Protein AF-A0A8T0GFR7-F1 (afdb_monomer)

Structure (mmCIF, N/CA/C/O backbone):
data_AF-A0A8T0GFR7-F1
#
_entry.id   AF-A0A8T0GFR7-F1
#
loop_
_atom_site.group_PDB
_atom_site.id
_atom_site.type_symbol
_atom_site.label_atom_id
_atom_site.label_alt_id
_atom_site.label_comp_id
_atom_site.label_asym_id
_atom_site.label_entity_id
_atom_site.label_seq_id
_atom_site.pdbx_PDB_ins_code
_atom_site.Cartn_x
_atom_site.Cartn_y
_atom_site.Cartn_z
_atom_site.occupancy
_atom_site.B_iso_or_equiv
_atom_site.auth_seq_id
_atom_site.auth_comp_id
_atom_site.auth_asym_id
_atom_site.auth_atom_id
_atom_site.pdbx_PDB_model_num
ATOM 1 N N . MET A 1 1 ? 18.505 -4.176 -51.324 1.00 64.38 1 MET A N 1
ATOM 2 C CA . MET A 1 1 ? 19.297 -3.739 -50.149 1.00 64.38 1 MET A CA 1
ATOM 3 C C . MET A 1 1 ? 18.501 -2.858 -49.176 1.00 64.38 1 MET A C 1
ATOM 5 O O . MET A 1 1 ? 18.567 -3.112 -47.984 1.00 64.38 1 MET A O 1
ATOM 9 N N . LEU A 1 2 ? 17.696 -1.894 -49.648 1.00 65.38 2 LEU A N 1
ATOM 10 C CA . LEU A 1 2 ? 16.926 -0.958 -48.801 1.00 65.38 2 LEU A CA 1
ATOM 11 C C . LEU A 1 2 ? 15.896 -1.620 -47.851 1.00 65.38 2 LEU A C 1
ATOM 13 O O . LEU A 1 2 ? 15.760 -1.210 -46.705 1.00 65.38 2 LEU A O 1
ATOM 17 N N . ILE A 1 3 ? 15.214 -2.683 -48.297 1.00 70.69 3 ILE A N 1
ATOM 18 C CA . ILE A 1 3 ? 14.191 -3.398 -47.502 1.00 70.69 3 ILE A CA 1
ATOM 19 C C . ILE A 1 3 ? 14.799 -4.066 -46.254 1.00 70.69 3 ILE A C 1
ATOM 21 O O . ILE A 1 3 ? 14.207 -4.027 -45.180 1.00 70.69 3 ILE A O 1
ATOM 25 N N . LEU A 1 4 ? 16.016 -4.613 -46.370 1.00 73.12 4 LEU A N 1
ATOM 26 C CA . LEU A 1 4 ? 16.718 -5.256 -45.251 1.00 73.12 4 LEU A CA 1
ATOM 27 C C . LEU A 1 4 ? 17.098 -4.251 -44.152 1.00 73.12 4 LEU A C 1
ATOM 29 O O . LEU A 1 4 ? 17.027 -4.584 -42.973 1.00 73.12 4 LEU A O 1
ATOM 33 N N . LEU A 1 5 ? 17.444 -3.016 -44.531 1.00 70.12 5 LEU A N 1
ATOM 34 C CA . LEU A 1 5 ? 17.751 -1.926 -43.599 1.00 70.12 5 LEU A CA 1
ATOM 35 C C . LEU A 1 5 ? 16.515 -1.481 -42.805 1.00 70.12 5 LEU A C 1
ATOM 37 O O . LEU A 1 5 ? 16.608 -1.301 -41.594 1.00 70.12 5 LEU A O 1
ATOM 41 N N . ILE A 1 6 ? 15.351 -1.377 -43.455 1.00 72.44 6 ILE A N 1
ATOM 42 C CA . ILE A 1 6 ? 14.085 -1.018 -42.793 1.00 72.44 6 ILE A CA 1
ATOM 43 C C . ILE A 1 6 ? 13.667 -2.110 -41.797 1.00 72.44 6 ILE A C 1
ATOM 45 O O . ILE A 1 6 ? 13.303 -1.809 -40.661 1.00 72.44 6 ILE A O 1
ATOM 49 N N . SER A 1 7 ? 13.777 -3.388 -42.181 1.00 72.56 7 SER A N 1
ATOM 50 C CA . SER A 1 7 ? 13.493 -4.505 -41.269 1.00 72.56 7 SER A CA 1
ATOM 51 C C . SER A 1 7 ? 14.455 -4.563 -40.077 1.00 72.56 7 SER A C 1
ATOM 53 O O . SER A 1 7 ? 14.038 -4.928 -38.979 1.00 72.56 7 SER A O 1
ATOM 55 N N . LEU A 1 8 ? 15.729 -4.204 -40.266 1.00 76.25 8 LEU A N 1
ATOM 56 C CA . LEU A 1 8 ? 16.723 -4.172 -39.191 1.00 76.25 8 LEU A CA 1
ATOM 57 C C . LEU A 1 8 ? 16.457 -3.028 -38.199 1.00 76.25 8 LEU A C 1
ATOM 59 O O . LEU A 1 8 ? 16.477 -3.256 -36.991 1.00 76.25 8 LEU A O 1
ATOM 63 N N . LEU A 1 9 ? 16.131 -1.832 -38.701 1.00 75.12 9 LEU A N 1
ATOM 64 C CA . LEU A 1 9 ? 15.744 -0.675 -37.885 1.00 75.12 9 LEU A CA 1
ATOM 65 C C . LEU A 1 9 ? 14.496 -0.958 -37.041 1.00 75.12 9 LEU A C 1
ATOM 67 O O . LEU A 1 9 ? 14.508 -0.700 -35.839 1.00 75.12 9 LEU A O 1
ATOM 71 N N . GLY A 1 10 ? 13.464 -1.569 -37.632 1.00 76.19 10 GLY A N 1
ATOM 72 C CA . GLY A 1 10 ? 12.257 -1.958 -36.896 1.00 76.19 10 GLY A CA 1
ATOM 73 C C . GLY A 1 10 ? 12.534 -2.972 -35.778 1.00 76.19 10 GLY A C 1
ATOM 74 O O . GLY A 1 10 ? 11.994 -2.844 -34.680 1.00 76.19 10 GLY A O 1
ATOM 75 N N . ARG A 1 11 ? 13.431 -3.946 -36.007 1.00 80.94 11 ARG A N 1
ATOM 76 C CA . ARG A 1 11 ? 13.854 -4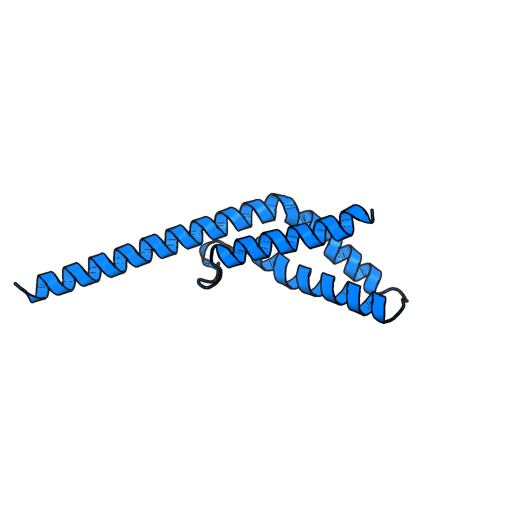.904 -34.966 1.00 80.94 11 ARG A CA 1
ATOM 77 C C . ARG A 1 11 ? 14.630 -4.230 -33.835 1.00 80.94 11 ARG A C 1
ATOM 79 O O . ARG A 1 11 ? 14.395 -4.555 -32.677 1.00 80.94 11 ARG A O 1
ATOM 86 N N . MET A 1 12 ? 15.524 -3.294 -34.155 1.00 72.88 12 MET A N 1
ATOM 87 C CA . MET A 1 12 ? 16.291 -2.553 -33.149 1.00 72.88 12 MET A CA 1
ATOM 88 C C . MET A 1 12 ? 15.402 -1.652 -32.285 1.00 72.88 12 MET A C 1
ATOM 90 O O . MET A 1 12 ? 15.586 -1.602 -31.072 1.00 72.88 12 MET A O 1
ATOM 94 N N . GLN A 1 13 ? 14.425 -0.965 -32.886 1.00 70.38 13 GLN A N 1
ATOM 95 C CA . GLN A 1 13 ? 13.479 -0.125 -32.146 1.00 70.38 13 GLN A CA 1
ATOM 96 C C . GLN A 1 13 ? 12.597 -0.958 -31.210 1.00 70.38 13 GLN A C 1
ATOM 98 O O . GLN A 1 13 ? 12.563 -0.678 -30.014 1.00 70.38 13 GLN A O 1
ATOM 103 N N . GLY A 1 14 ? 11.981 -2.035 -31.713 1.00 74.62 14 GLY A N 1
ATOM 104 C CA . GLY A 1 14 ? 11.157 -2.918 -30.881 1.00 74.62 14 GLY A CA 1
ATOM 105 C C . GLY A 1 14 ? 11.949 -3.599 -29.758 1.00 74.62 14 GLY A C 1
ATOM 106 O O . GLY A 1 14 ? 11.437 -3.775 -28.655 1.00 74.62 14 GLY A O 1
ATOM 107 N N . GLN A 1 15 ? 13.221 -3.934 -30.001 1.00 74.88 15 GLN A N 1
ATOM 108 C CA . GLN A 1 15 ? 14.099 -4.459 -28.958 1.00 74.88 15 GLN A CA 1
ATOM 109 C C . GLN A 1 15 ? 14.380 -3.397 -27.885 1.00 74.88 15 GLN A C 1
ATOM 111 O O . GLN A 1 15 ? 14.196 -3.680 -26.705 1.00 74.88 15 GLN A O 1
ATOM 116 N N . ASN A 1 16 ? 14.753 -2.171 -28.266 1.00 72.88 16 ASN A N 1
ATOM 117 C CA . ASN A 1 16 ? 15.017 -1.086 -27.314 1.00 72.88 16 ASN A CA 1
ATOM 118 C C . ASN A 1 16 ? 13.800 -0.762 -26.431 1.00 72.88 16 ASN A C 1
ATOM 120 O O . ASN A 1 16 ? 13.959 -0.582 -25.227 1.00 72.88 16 ASN A O 1
ATOM 124 N N . GLU A 1 17 ? 12.593 -0.731 -26.998 1.00 76.88 17 GLU A N 1
ATOM 125 C CA . GLU A 1 17 ? 11.351 -0.501 -26.244 1.00 76.88 17 GLU A CA 1
ATOM 126 C C . GLU A 1 17 ? 11.027 -1.644 -25.268 1.00 76.88 17 GLU A C 1
ATOM 128 O O . GLU A 1 17 ? 10.560 -1.407 -24.153 1.00 76.88 17 GLU A O 1
ATOM 133 N N . ALA A 1 18 ? 11.317 -2.892 -25.644 1.00 78.31 18 ALA A N 1
ATOM 134 C CA . ALA A 1 18 ? 11.132 -4.035 -24.755 1.00 78.31 18 ALA A CA 1
ATOM 135 C C . ALA A 1 18 ? 12.077 -3.976 -23.541 1.00 78.31 18 ALA A C 1
ATOM 137 O O . ALA A 1 18 ? 11.635 -4.182 -22.408 1.00 78.31 18 ALA A O 1
ATOM 138 N N . TRP A 1 19 ? 13.354 -3.635 -23.760 1.00 77.38 19 TRP A N 1
ATOM 139 C CA . TRP A 1 19 ? 14.339 -3.481 -22.682 1.00 77.38 19 TRP A CA 1
ATOM 140 C C . TRP A 1 19 ? 13.967 -2.351 -21.714 1.00 77.38 19 TRP A C 1
ATOM 142 O O . TRP A 1 19 ? 14.128 -2.511 -20.503 1.00 77.38 19 TRP A O 1
ATOM 152 N N . THR A 1 20 ? 13.443 -1.223 -22.209 1.00 84.19 20 THR A N 1
ATOM 153 C CA . THR A 1 20 ? 13.022 -0.111 -21.339 1.00 84.19 20 THR A CA 1
ATOM 154 C C . THR A 1 20 ? 11.778 -0.463 -20.528 1.00 84.19 20 THR A C 1
ATOM 156 O O . THR A 1 20 ? 11.748 -0.195 -19.327 1.00 84.19 20 THR A O 1
ATOM 159 N N . ALA A 1 21 ? 10.787 -1.126 -21.131 1.00 85.50 21 ALA A N 1
ATOM 160 C CA . ALA A 1 21 ? 9.590 -1.584 -20.426 1.00 85.50 21 ALA A CA 1
ATOM 161 C C . ALA A 1 21 ? 9.909 -2.640 -19.352 1.00 85.50 21 ALA A C 1
ATOM 163 O O . ALA A 1 21 ? 9.333 -2.626 -18.262 1.00 85.50 21 ALA A O 1
ATOM 164 N N . GLU A 1 22 ? 10.846 -3.548 -19.631 1.00 87.81 22 GLU A N 1
ATOM 165 C CA . GLU A 1 22 ? 11.330 -4.519 -18.652 1.00 87.81 22 GLU A CA 1
ATOM 166 C C . GLU A 1 22 ? 12.097 -3.853 -17.508 1.00 87.81 22 GLU A C 1
ATOM 168 O O . GLU A 1 22 ? 11.802 -4.123 -16.343 1.00 87.81 22 GLU A O 1
ATOM 173 N N . ALA A 1 23 ? 13.023 -2.940 -17.809 1.00 89.75 23 ALA A N 1
ATOM 174 C CA . ALA A 1 23 ? 13.748 -2.191 -16.786 1.00 89.75 23 ALA A CA 1
ATOM 175 C C . ALA A 1 23 ? 12.793 -1.401 -15.874 1.00 89.75 23 ALA A C 1
ATOM 177 O O . ALA A 1 23 ? 12.972 -1.375 -14.653 1.00 89.75 23 ALA A O 1
ATOM 178 N N . GLU A 1 24 ? 11.750 -0.805 -16.452 1.00 89.94 24 GLU A N 1
ATOM 179 C CA . GLU A 1 24 ? 10.736 -0.061 -15.710 1.00 89.94 24 GLU A CA 1
ATOM 180 C C . GLU A 1 24 ? 9.904 -0.968 -14.801 1.00 89.94 24 GLU A C 1
ATOM 182 O O . GLU A 1 24 ? 9.755 -0.694 -13.606 1.00 89.94 24 GLU A O 1
ATOM 187 N N . ARG A 1 25 ? 9.436 -2.105 -15.325 1.00 91.94 25 ARG A N 1
ATOM 188 C CA . ARG A 1 25 ? 8.720 -3.117 -14.539 1.00 91.94 25 ARG A CA 1
ATOM 189 C C . ARG A 1 25 ? 9.577 -3.639 -13.385 1.00 91.94 25 ARG A C 1
ATOM 191 O O . ARG A 1 25 ? 9.074 -3.792 -12.273 1.00 91.94 25 ARG A O 1
ATOM 198 N N . ASN A 1 26 ? 10.868 -3.866 -13.623 1.00 93.69 26 ASN A N 1
ATOM 199 C CA . ASN A 1 26 ? 11.809 -4.341 -12.607 1.00 93.69 26 ASN A CA 1
ATOM 200 C C . ASN A 1 26 ? 11.992 -3.308 -11.493 1.00 93.69 26 ASN A C 1
ATOM 202 O O . ASN A 1 26 ? 11.964 -3.663 -10.315 1.00 93.69 26 ASN A O 1
ATOM 206 N N . PHE A 1 27 ? 12.128 -2.027 -11.846 1.00 94.50 27 PHE A N 1
ATOM 207 C CA . PHE A 1 27 ? 12.212 -0.942 -10.871 1.00 94.50 27 PHE A CA 1
ATOM 208 C C . PHE A 1 27 ? 10.968 -0.893 -9.974 1.00 94.50 27 PHE A C 1
ATOM 210 O O . PHE A 1 27 ? 11.078 -0.921 -8.744 1.00 94.50 27 PHE A O 1
ATOM 217 N N . VAL A 1 28 ? 9.784 -0.864 -10.589 1.00 96.06 28 VAL A N 1
ATOM 218 C CA . VAL A 1 28 ? 8.499 -0.823 -9.883 1.00 96.06 28 VAL A CA 1
ATOM 219 C C . VAL A 1 28 ? 8.339 -2.038 -8.973 1.00 96.06 28 VAL A C 1
ATOM 221 O O . VAL A 1 28 ? 7.992 -1.895 -7.799 1.00 96.06 28 VAL A O 1
ATOM 224 N N . TRP A 1 29 ? 8.615 -3.236 -9.491 1.00 96.56 29 TRP A N 1
ATOM 225 C CA . TRP A 1 29 ? 8.476 -4.470 -8.730 1.00 96.56 29 TRP A CA 1
ATOM 226 C C . TRP A 1 29 ? 9.423 -4.516 -7.529 1.00 96.56 29 TRP A C 1
ATOM 228 O O . TRP A 1 29 ? 8.978 -4.829 -6.425 1.00 96.56 29 TRP A O 1
ATOM 238 N N . ASN A 1 30 ? 10.692 -4.136 -7.707 1.00 96.62 30 ASN A N 1
ATOM 239 C CA . ASN A 1 30 ? 11.659 -4.060 -6.609 1.00 96.62 30 ASN A CA 1
ATOM 240 C C . ASN A 1 30 ? 11.170 -3.118 -5.506 1.00 96.62 30 ASN A C 1
ATOM 242 O O . ASN A 1 30 ? 11.202 -3.467 -4.325 1.00 96.62 30 ASN A O 1
ATOM 246 N N . LYS A 1 31 ? 10.632 -1.955 -5.886 1.00 96.81 31 LYS A N 1
ATOM 247 C CA . LYS A 1 31 ? 10.059 -1.006 -4.931 1.00 96.81 31 LYS A CA 1
ATOM 248 C C . LYS A 1 31 ? 8.838 -1.581 -4.203 1.00 96.81 31 LYS A C 1
ATOM 250 O O . LYS A 1 31 ? 8.733 -1.441 -2.984 1.00 96.81 31 LYS A O 1
ATOM 255 N N . LEU A 1 32 ? 7.956 -2.296 -4.906 1.00 96.81 32 LEU A N 1
ATOM 256 C CA . LEU A 1 32 ? 6.849 -3.032 -4.284 1.00 96.81 32 LEU A CA 1
ATOM 257 C C . LEU A 1 32 ? 7.345 -4.096 -3.292 1.00 96.81 32 LEU A C 1
ATOM 259 O O . LEU A 1 32 ? 6.742 -4.238 -2.229 1.00 96.81 32 LEU A O 1
ATOM 263 N N . GLN A 1 33 ? 8.449 -4.799 -3.575 1.00 97.31 33 GLN A N 1
ATOM 264 C CA . GLN A 1 33 ? 9.032 -5.767 -2.635 1.00 97.31 33 GLN A CA 1
ATOM 265 C C . GLN A 1 33 ? 9.599 -5.097 -1.378 1.00 97.31 33 GLN A C 1
ATOM 267 O O . GLN A 1 33 ? 9.407 -5.612 -0.274 1.00 97.31 33 GLN A O 1
ATOM 272 N N . THR A 1 34 ? 10.227 -3.924 -1.508 1.00 97.50 34 THR A N 1
ATOM 273 C CA . THR A 1 34 ? 10.641 -3.122 -0.346 1.00 97.50 34 THR A CA 1
ATOM 274 C C . THR A 1 34 ? 9.432 -2.753 0.513 1.00 97.50 34 THR A C 1
ATOM 276 O O . THR A 1 34 ? 9.414 -3.044 1.707 1.00 97.50 34 THR A O 1
ATOM 279 N N . LEU A 1 35 ? 8.376 -2.199 -0.095 1.00 97.62 35 LEU A N 1
ATOM 280 C CA . LEU A 1 35 ? 7.148 -1.833 0.619 1.00 97.62 35 LEU A CA 1
ATOM 281 C C . LEU A 1 35 ? 6.469 -3.046 1.260 1.00 97.62 35 LEU A C 1
ATOM 283 O O . LEU A 1 35 ? 5.974 -2.956 2.384 1.00 97.62 35 LEU A O 1
ATOM 287 N N . ARG A 1 36 ? 6.472 -4.191 0.572 1.00 96.88 36 ARG A N 1
ATOM 288 C CA . ARG A 1 36 ? 5.959 -5.459 1.091 1.00 96.88 36 ARG A CA 1
ATOM 289 C C . ARG A 1 36 ? 6.692 -5.841 2.373 1.00 96.88 36 ARG A C 1
ATOM 291 O O . ARG A 1 36 ? 6.035 -6.096 3.377 1.00 96.88 36 ARG A O 1
ATOM 298 N N . SER A 1 37 ? 8.023 -5.869 2.340 1.00 97.44 37 SER A N 1
ATOM 299 C CA . SER A 1 37 ? 8.850 -6.242 3.492 1.00 97.44 37 SER A CA 1
ATOM 300 C C . SER A 1 37 ? 8.611 -5.317 4.690 1.00 97.44 37 SER A C 1
ATOM 302 O O . SER A 1 37 ? 8.464 -5.780 5.818 1.00 97.44 37 SER A O 1
ATOM 304 N N . THR A 1 38 ? 8.488 -4.010 4.443 1.00 96.38 38 THR A N 1
ATOM 305 C CA . THR A 1 38 ? 8.326 -3.010 5.507 1.00 96.38 38 THR A CA 1
ATOM 306 C C . THR A 1 38 ? 6.909 -2.943 6.083 1.00 96.38 38 THR A C 1
ATOM 308 O O . THR A 1 38 ? 6.750 -2.762 7.290 1.00 96.38 38 THR A O 1
ATOM 311 N N . TYR A 1 39 ? 5.867 -3.054 5.251 1.00 96.56 39 TYR A N 1
ATOM 312 C CA . TYR A 1 39 ? 4.506 -2.672 5.650 1.00 96.56 39 TYR A CA 1
ATOM 313 C C . TYR A 1 39 ? 3.470 -3.794 5.598 1.00 96.56 39 TYR A C 1
ATOM 315 O O . TYR A 1 39 ? 2.444 -3.669 6.266 1.00 96.56 39 TYR A O 1
ATOM 323 N N . LEU A 1 40 ? 3.690 -4.884 4.850 1.00 96.19 40 LEU A N 1
ATOM 324 C CA . LEU A 1 40 ? 2.621 -5.852 4.562 1.00 96.19 40 LEU A CA 1
ATOM 325 C C . LEU A 1 40 ? 2.001 -6.446 5.835 1.00 96.19 40 LEU A C 1
ATOM 327 O O . LEU A 1 40 ? 0.778 -6.502 5.942 1.00 96.19 40 LEU A O 1
ATOM 331 N N . ASN A 1 41 ? 2.822 -6.858 6.803 1.00 96.12 41 ASN A N 1
ATOM 332 C CA . ASN A 1 41 ? 2.322 -7.457 8.044 1.00 96.12 41 ASN A CA 1
ATOM 333 C C . ASN A 1 41 ? 1.474 -6.461 8.848 1.00 96.12 41 ASN A C 1
ATOM 335 O O . ASN A 1 41 ? 0.348 -6.782 9.220 1.00 96.12 41 ASN A O 1
ATOM 339 N N . ASN A 1 42 ? 1.961 -5.229 9.014 1.00 95.12 42 ASN A N 1
ATOM 340 C CA . ASN A 1 42 ? 1.235 -4.165 9.715 1.00 95.12 42 ASN A CA 1
ATOM 341 C C . ASN A 1 42 ? -0.077 -3.804 9.002 1.00 95.12 42 ASN A C 1
ATOM 343 O O . ASN A 1 42 ? -1.097 -3.576 9.646 1.00 95.12 42 ASN A O 1
ATOM 347 N N . MET A 1 43 ? -0.080 -3.787 7.666 1.00 96.56 43 MET A N 1
ATOM 348 C CA . MET A 1 43 ? -1.289 -3.558 6.871 1.00 96.56 43 MET A CA 1
ATOM 349 C C . MET A 1 43 ? -2.320 -4.678 7.049 1.00 96.56 43 MET A C 1
ATOM 351 O O . MET A 1 43 ? -3.513 -4.387 7.130 1.00 96.56 43 MET A O 1
ATOM 355 N N . ILE A 1 44 ? -1.886 -5.941 7.125 1.00 96.75 44 ILE A N 1
ATOM 356 C CA . ILE A 1 44 ? -2.768 -7.093 7.374 1.00 96.75 44 ILE A CA 1
ATOM 357 C C . ILE A 1 44 ? -3.344 -7.035 8.794 1.00 96.75 44 ILE A C 1
ATOM 359 O O . ILE A 1 44 ? -4.553 -7.197 8.961 1.00 96.75 44 ILE A O 1
ATOM 363 N N . GLU A 1 45 ? -2.511 -6.764 9.802 1.00 95.81 45 GLU A N 1
ATOM 364 C CA . GLU A 1 45 ? -2.952 -6.607 11.195 1.00 95.81 45 GLU A CA 1
ATOM 365 C C . GLU A 1 45 ? -3.968 -5.466 11.323 1.00 95.81 45 GLU A C 1
ATOM 367 O O . GLU A 1 45 ? -5.039 -5.634 11.916 1.00 95.81 45 GLU A O 1
ATOM 372 N N . LEU A 1 46 ? -3.677 -4.315 10.709 1.00 95.12 46 LEU A N 1
ATOM 373 C CA . LEU A 1 46 ? -4.589 -3.180 10.695 1.00 95.12 46 LEU A CA 1
ATOM 374 C C . LEU A 1 46 ? -5.898 -3.535 9.985 1.00 95.12 46 LEU A C 1
ATOM 376 O O . LEU A 1 46 ? -6.966 -3.255 10.520 1.00 95.12 46 LEU A O 1
ATOM 380 N N . TYR A 1 47 ? -5.848 -4.188 8.823 1.00 96.19 47 TYR A N 1
ATOM 381 C CA . TYR A 1 47 ? -7.049 -4.633 8.112 1.00 96.19 47 TYR A CA 1
ATOM 382 C C . TYR A 1 47 ? -7.921 -5.561 8.975 1.00 96.19 47 TYR A C 1
ATOM 384 O O . TYR A 1 47 ? -9.139 -5.370 9.051 1.00 96.19 47 TYR A O 1
ATOM 392 N N . GLY A 1 48 ? -7.309 -6.523 9.674 1.00 95.06 48 GLY A N 1
ATOM 393 C CA . GLY A 1 48 ? -8.003 -7.398 10.623 1.00 95.06 48 GLY A CA 1
ATOM 394 C C . GLY A 1 48 ? -8.639 -6.615 11.773 1.00 95.06 48 GLY A C 1
ATOM 395 O O . GLY A 1 48 ? -9.823 -6.785 12.066 1.00 95.06 48 GLY A O 1
ATOM 396 N N . THR A 1 49 ? -7.892 -5.674 12.352 1.00 93.81 49 THR A N 1
ATOM 397 C CA . THR A 1 49 ? -8.358 -4.797 13.437 1.00 93.81 49 THR A CA 1
ATOM 398 C C . THR A 1 49 ? -9.544 -3.933 13.004 1.00 93.81 49 THR A C 1
ATOM 400 O O . THR A 1 49 ? -10.554 -3.854 13.704 1.00 93.81 49 THR A O 1
ATOM 403 N N . LEU A 1 50 ? -9.464 -3.307 11.825 1.00 93.38 50 LEU A N 1
ATOM 404 C CA . LEU A 1 50 ? -10.549 -2.503 11.258 1.00 93.38 50 LEU A CA 1
ATOM 405 C C . LEU A 1 50 ? -11.787 -3.351 10.959 1.00 93.38 50 LEU A C 1
ATOM 407 O O . LEU A 1 50 ? -12.910 -2.889 11.170 1.00 93.38 50 LEU A O 1
ATOM 411 N N . THR A 1 51 ? -11.594 -4.586 10.495 1.00 93.50 51 THR A N 1
ATOM 412 C CA . THR A 1 51 ? -12.684 -5.534 10.234 1.00 93.50 51 THR A CA 1
ATOM 413 C C . THR A 1 51 ? -13.404 -5.906 11.526 1.00 93.50 51 THR A C 1
ATOM 415 O O . THR A 1 51 ? -14.622 -5.763 11.596 1.00 93.50 51 THR A O 1
ATOM 418 N N . ALA A 1 52 ? -12.664 -6.292 12.569 1.00 93.31 52 ALA A N 1
ATOM 419 C CA . ALA A 1 52 ? -13.239 -6.617 13.872 1.00 93.31 52 ALA A CA 1
ATOM 420 C C . ALA A 1 52 ? -13.982 -5.419 14.483 1.00 93.31 52 ALA A C 1
ATOM 422 O O . ALA A 1 52 ? -15.123 -5.555 14.924 1.00 93.31 52 ALA A O 1
ATOM 423 N N . ARG A 1 53 ? -13.376 -4.223 14.436 1.00 90.38 53 ARG A N 1
ATOM 424 C CA . ARG A 1 53 ? -13.987 -2.995 14.963 1.00 90.38 53 ARG A CA 1
ATOM 425 C C . ARG A 1 53 ? -15.261 -2.619 14.209 1.00 90.38 53 ARG A C 1
ATOM 427 O O . ARG A 1 53 ? -16.221 -2.199 14.835 1.00 90.38 53 ARG A O 1
ATOM 434 N N . SER A 1 54 ? -15.303 -2.811 12.889 1.00 89.44 54 SER A N 1
ATOM 435 C CA . SER A 1 54 ? -16.486 -2.507 12.064 1.00 89.44 54 SER A CA 1
ATOM 436 C C . SER A 1 54 ? -17.720 -3.349 12.410 1.00 89.44 54 SER A C 1
ATOM 438 O O . SER A 1 54 ? -18.824 -2.961 12.040 1.00 89.44 54 SER A O 1
ATOM 440 N N . ASN A 1 55 ? -17.547 -4.481 13.101 1.00 89.25 55 ASN A N 1
ATOM 441 C CA . ASN A 1 55 ? -18.649 -5.332 13.555 1.00 89.25 55 ASN A CA 1
ATOM 442 C C . ASN A 1 55 ? -19.239 -4.880 14.903 1.00 89.25 55 ASN A C 1
ATOM 444 O O . ASN A 1 55 ? -20.237 -5.439 15.350 1.00 89.25 55 ASN A O 1
ATOM 448 N N . GLN A 1 56 ? -18.632 -3.891 15.564 1.00 90.81 56 GLN A N 1
ATOM 449 C CA . GLN A 1 56 ? -19.113 -3.347 16.831 1.00 90.81 56 GLN A CA 1
ATOM 450 C C . GLN A 1 56 ? -20.050 -2.147 16.598 1.00 90.81 56 GLN A C 1
ATOM 452 O O . GLN A 1 56 ? -19.851 -1.396 15.637 1.00 90.81 56 GLN A O 1
ATOM 457 N N . PRO A 1 57 ? -21.048 -1.915 17.474 1.00 92.44 57 PRO A N 1
ATOM 458 C CA . PRO A 1 57 ? -21.901 -0.729 17.397 1.00 92.44 57 PRO A CA 1
ATOM 459 C C . PRO A 1 57 ? -21.085 0.567 17.504 1.00 92.44 57 PRO A C 1
ATOM 461 O O . PRO A 1 57 ? -20.282 0.724 18.423 1.00 92.44 57 PRO A O 1
ATOM 464 N N . MET A 1 58 ? -21.290 1.510 16.579 1.00 93.56 58 MET A N 1
ATOM 465 C CA . MET A 1 58 ? -20.627 2.820 16.590 1.00 93.56 58 MET A CA 1
ATOM 466 C C . MET A 1 58 ? -21.404 3.866 15.771 1.00 93.56 58 MET A C 1
ATOM 468 O O . MET A 1 58 ? -22.252 3.490 14.957 1.00 93.56 58 MET A O 1
ATOM 472 N N . PRO A 1 59 ? -21.098 5.171 15.920 1.00 94.75 59 PRO A N 1
ATOM 473 C CA . PRO A 1 59 ? -21.690 6.218 15.093 1.00 94.75 59 PRO A CA 1
ATOM 474 C C . PRO A 1 59 ? -21.430 5.997 13.596 1.00 94.75 59 PRO A C 1
ATOM 476 O O . PRO A 1 59 ? -20.329 5.610 13.196 1.00 94.75 59 PRO A O 1
ATOM 479 N N . ALA A 1 60 ? -22.426 6.296 12.759 1.00 92.69 60 ALA A N 1
ATOM 480 C CA . ALA A 1 60 ? -22.375 6.040 11.317 1.00 92.69 60 ALA A CA 1
ATOM 481 C C . ALA A 1 60 ? -21.162 6.688 10.622 1.00 92.69 60 ALA A C 1
ATOM 483 O O . ALA A 1 60 ? -20.533 6.060 9.772 1.00 92.69 60 ALA A O 1
ATOM 484 N N . GLU A 1 61 ? -20.789 7.905 11.020 1.00 92.62 61 GLU A N 1
ATOM 485 C CA . GLU A 1 61 ? -19.619 8.611 10.484 1.00 92.62 61 GLU A CA 1
ATOM 486 C C . GLU A 1 61 ? -18.308 7.861 10.781 1.00 92.62 61 GLU 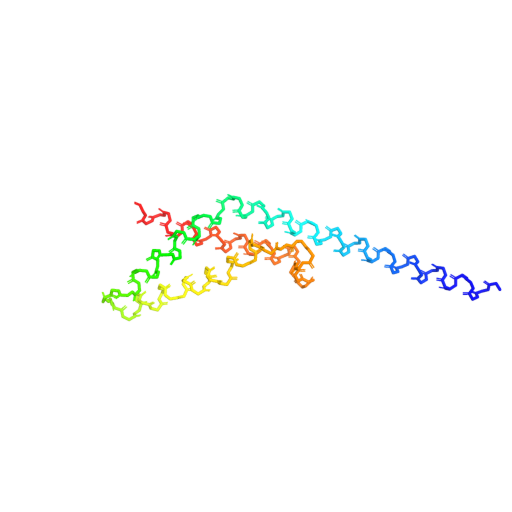A C 1
ATOM 488 O O . GLU A 1 61 ? -17.458 7.680 9.904 1.00 92.62 61 GLU A O 1
ATOM 493 N N . GLN A 1 62 ? -18.159 7.344 12.006 1.00 90.19 62 GLN A N 1
ATOM 494 C CA . GLN A 1 62 ? -16.988 6.554 12.388 1.00 90.19 62 GLN A CA 1
ATOM 495 C C . GLN A 1 62 ? -16.928 5.249 11.593 1.00 90.19 62 GLN A C 1
ATOM 497 O O . GLN A 1 62 ? -15.860 4.873 11.104 1.00 90.19 62 GLN A O 1
ATOM 502 N N . LEU A 1 63 ? -18.077 4.596 11.399 1.00 93.00 63 LEU A N 1
ATOM 503 C CA . LEU A 1 63 ? -18.172 3.377 10.603 1.00 93.00 63 LEU A CA 1
ATOM 504 C C . LEU A 1 63 ? -17.786 3.622 9.140 1.00 93.00 63 LEU A C 1
ATOM 506 O O . LEU A 1 63 ? -17.029 2.835 8.570 1.00 93.00 63 LEU A O 1
ATOM 510 N N . GLN A 1 64 ? -18.264 4.711 8.530 1.00 92.94 64 GLN A N 1
ATOM 511 C CA . GLN A 1 64 ? -17.891 5.085 7.162 1.00 92.94 64 GLN A CA 1
ATOM 512 C C . GLN A 1 64 ? -16.382 5.314 7.038 1.00 92.94 64 GLN A C 1
ATOM 514 O O . GLN A 1 64 ? -15.754 4.800 6.110 1.00 92.94 64 GLN A O 1
ATOM 519 N N . LYS A 1 65 ? -15.775 6.002 8.012 1.00 90.88 65 LYS A N 1
ATOM 520 C CA . LYS A 1 65 ? -14.328 6.228 8.042 1.00 90.88 65 LYS A CA 1
ATOM 521 C C . LYS A 1 65 ? -13.535 4.922 8.150 1.00 90.88 65 LYS A C 1
ATOM 523 O O . LYS A 1 65 ? -12.565 4.745 7.416 1.00 90.88 65 LYS A O 1
ATOM 528 N N . LEU A 1 66 ? -13.938 3.989 9.019 1.00 91.25 66 LEU A N 1
ATOM 529 C CA . LEU A 1 66 ? -13.273 2.681 9.126 1.00 91.25 66 LEU A CA 1
ATOM 530 C C . LEU A 1 66 ? -13.425 1.858 7.843 1.00 91.25 66 LEU A C 1
ATOM 532 O O . LEU A 1 66 ? -12.441 1.279 7.382 1.00 91.25 66 LEU A O 1
ATOM 536 N N . LYS A 1 67 ? -14.623 1.841 7.241 1.00 91.94 67 LYS A N 1
ATOM 537 C CA . LYS A 1 67 ? -14.872 1.161 5.960 1.00 91.94 67 LYS A CA 1
ATOM 538 C C . LYS A 1 67 ? -13.969 1.704 4.856 1.00 91.94 67 LYS A C 1
ATOM 540 O O . LYS A 1 67 ? -13.354 0.909 4.158 1.00 91.94 67 LYS A O 1
ATOM 545 N N . HIS A 1 68 ? -13.805 3.024 4.770 1.00 93.44 68 HIS A N 1
ATOM 546 C CA . HIS A 1 68 ? -12.907 3.638 3.795 1.00 93.44 68 HIS A CA 1
ATOM 547 C C . HIS A 1 68 ? -11.468 3.109 3.916 1.00 93.44 68 HIS A C 1
ATOM 549 O O . HIS A 1 68 ? -10.914 2.607 2.940 1.00 93.44 68 HIS A O 1
ATOM 555 N N . TYR A 1 69 ? -10.870 3.151 5.113 1.00 93.31 69 TYR A N 1
ATOM 556 C CA . TYR A 1 69 ? -9.506 2.637 5.304 1.00 93.31 69 TYR A CA 1
ATOM 557 C C . TYR A 1 69 ? -9.404 1.131 5.056 1.00 93.31 69 TYR A C 1
ATOM 559 O O . TYR A 1 69 ? -8.429 0.671 4.461 1.00 93.31 69 TYR A O 1
ATOM 567 N N . LYS A 1 70 ? -10.416 0.364 5.472 1.00 93.94 70 LYS A N 1
ATOM 568 C CA . LYS A 1 70 ? -10.487 -1.077 5.227 1.00 93.94 70 LYS 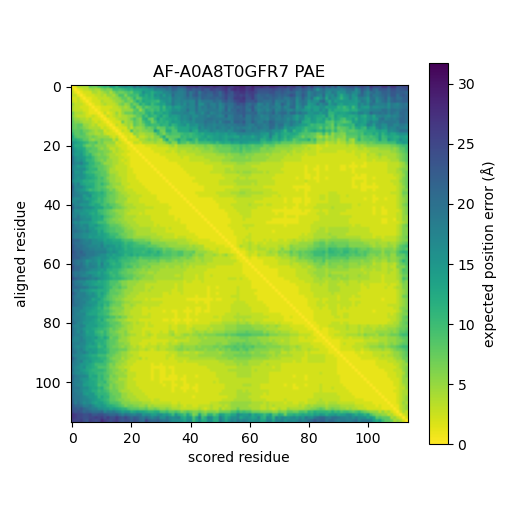A CA 1
ATOM 569 C C . LYS A 1 70 ? -10.475 -1.387 3.726 1.00 93.94 70 LYS A C 1
ATOM 571 O O . LYS A 1 70 ? -9.694 -2.230 3.292 1.00 93.94 70 LYS A O 1
ATOM 576 N N . ASP A 1 71 ? -11.288 -0.687 2.940 1.00 94.94 71 ASP A N 1
ATOM 577 C CA . ASP A 1 71 ? -11.389 -0.890 1.493 1.00 94.94 71 ASP A CA 1
ATOM 578 C C . ASP A 1 71 ? -10.096 -0.493 0.774 1.00 94.94 71 ASP A C 1
ATOM 580 O O . ASP A 1 71 ? -9.665 -1.176 -0.158 1.00 94.94 71 ASP A O 1
ATOM 584 N N . VAL A 1 72 ? -9.436 0.578 1.228 1.00 94.69 72 VAL A N 1
ATOM 585 C CA . VAL A 1 72 ? -8.121 0.974 0.709 1.00 94.69 72 VAL A CA 1
ATOM 586 C C . VAL A 1 72 ? -7.083 -0.117 0.986 1.00 94.69 72 VAL A C 1
ATOM 588 O O . VAL A 1 72 ? -6.431 -0.576 0.051 1.00 94.69 72 VAL A O 1
ATOM 591 N N . LEU A 1 73 ? -6.975 -0.614 2.223 1.00 95.94 73 LEU A N 1
ATOM 592 C CA . LEU A 1 73 ? -6.050 -1.706 2.559 1.00 95.94 73 LEU A CA 1
ATOM 593 C C . LEU A 1 73 ? -6.340 -2.978 1.749 1.00 95.94 73 LEU A C 1
ATOM 595 O O . LEU A 1 73 ? -5.409 -3.585 1.219 1.00 95.94 73 LEU A O 1
ATOM 599 N N . HIS A 1 74 ? -7.617 -3.340 1.591 1.00 95.31 74 HIS A N 1
ATOM 600 C CA . HIS A 1 74 ? -8.042 -4.487 0.784 1.00 95.31 74 HIS A CA 1
ATOM 601 C C . HIS A 1 74 ? -7.578 -4.379 -0.675 1.00 95.31 74 HIS A C 1
ATOM 603 O O . HIS A 1 74 ? -7.175 -5.376 -1.269 1.00 95.31 74 HIS A O 1
ATOM 609 N N . ARG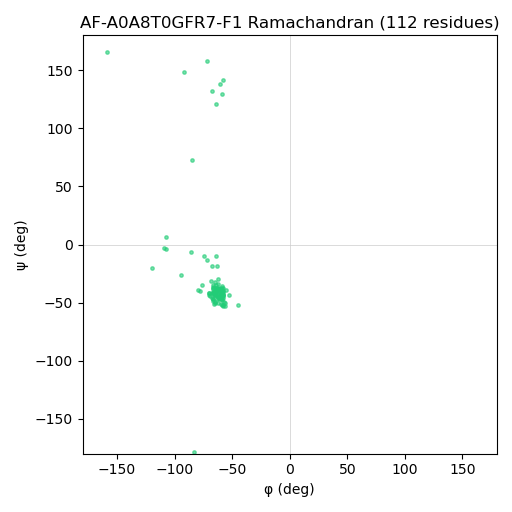 A 1 75 ? -7.590 -3.168 -1.250 1.00 94.38 75 ARG A N 1
ATOM 610 C CA . ARG A 1 75 ? -7.105 -2.913 -2.616 1.00 94.38 75 ARG A CA 1
ATOM 611 C C . ARG A 1 75 ? -5.584 -2.892 -2.713 1.00 94.38 75 ARG A C 1
ATOM 613 O O . ARG A 1 75 ? -5.057 -3.325 -3.728 1.00 94.38 75 ARG A O 1
ATOM 620 N N . MET A 1 76 ? -4.880 -2.398 -1.696 1.00 95.38 76 MET A N 1
ATOM 621 C CA . MET A 1 76 ? -3.421 -2.235 -1.735 1.00 95.38 76 MET A CA 1
ATOM 622 C C . MET A 1 76 ? -2.660 -3.538 -1.464 1.00 95.38 76 MET A C 1
ATOM 624 O O . MET A 1 76 ? -1.650 -3.804 -2.114 1.00 95.38 76 MET A O 1
ATOM 628 N N . ILE A 1 77 ? -3.131 -4.373 -0.532 1.00 96.06 77 ILE A N 1
ATOM 629 C CA . ILE A 1 77 ? -2.448 -5.621 -0.143 1.00 96.06 77 ILE A CA 1
ATOM 630 C C . ILE A 1 77 ? -2.128 -6.536 -1.348 1.00 96.06 77 ILE A C 1
ATOM 632 O O . ILE A 1 77 ? -1.004 -7.042 -1.407 1.00 96.06 7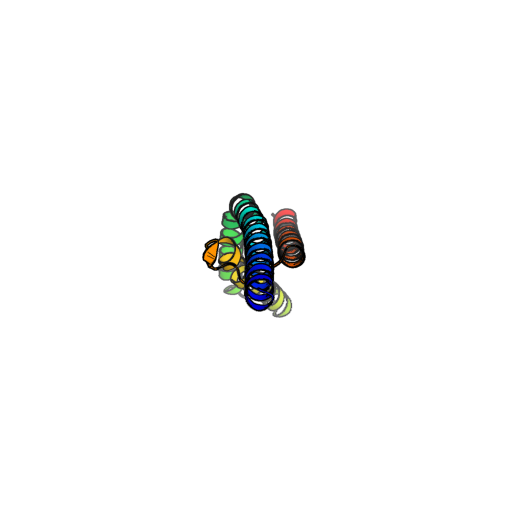7 ILE A O 1
ATOM 636 N N . PRO A 1 78 ? -3.033 -6.744 -2.328 1.00 95.31 78 PRO A N 1
ATOM 637 C CA . PRO A 1 78 ? -2.733 -7.532 -3.524 1.00 95.31 78 PRO A CA 1
ATOM 638 C C . PRO A 1 78 ? -1.553 -7.007 -4.351 1.00 95.31 78 PRO A C 1
ATOM 640 O O . PRO A 1 78 ? -0.753 -7.813 -4.820 1.00 95.31 78 PRO A O 1
ATOM 643 N N . TYR A 1 79 ? -1.377 -5.686 -4.474 1.00 93.19 79 TYR A N 1
ATOM 644 C CA . TYR A 1 79 ? -0.242 -5.100 -5.205 1.00 93.19 79 TYR A CA 1
ATOM 645 C C . TYR A 1 79 ? 1.099 -5.404 -4.530 1.00 93.19 79 TYR A C 1
ATOM 647 O O . TYR A 1 79 ? 2.094 -5.617 -5.209 1.00 93.19 79 TYR A O 1
ATOM 655 N N . LEU A 1 80 ? 1.133 -5.521 -3.200 1.00 95.44 80 LEU A N 1
ATOM 656 C CA . LEU A 1 80 ? 2.333 -5.956 -2.467 1.00 95.44 80 LEU A CA 1
ATOM 657 C C . LEU A 1 80 ? 2.609 -7.465 -2.605 1.00 95.44 80 LEU A C 1
ATOM 659 O O . LEU A 1 80 ? 3.649 -7.967 -2.172 1.00 95.44 80 LEU A O 1
ATOM 663 N N . ARG A 1 81 ? 1.664 -8.222 -3.169 1.00 94.62 81 ARG A N 1
ATOM 664 C CA . ARG A 1 81 ? 1.771 -9.669 -3.393 1.00 94.62 81 ARG A CA 1
ATOM 665 C C . ARG A 1 81 ? 1.924 -10.054 -4.856 1.00 94.62 81 ARG A C 1
ATOM 667 O O . ARG A 1 81 ? 2.094 -11.239 -5.131 1.00 94.62 81 ARG A O 1
ATOM 674 N N . VAL A 1 82 ? 1.878 -9.084 -5.762 1.00 93.56 82 VAL A N 1
ATOM 675 C CA . VAL A 1 82 ? 1.934 -9.346 -7.194 1.00 93.56 82 VAL A CA 1
ATOM 676 C C . VAL A 1 82 ? 3.320 -9.891 -7.584 1.00 93.56 82 VAL A C 1
ATOM 678 O O . VAL A 1 82 ? 4.344 -9.347 -7.149 1.00 93.56 82 VAL A O 1
ATOM 681 N N . PRO A 1 83 ? 3.390 -10.980 -8.367 1.00 93.50 83 PRO A N 1
ATOM 682 C CA . PRO A 1 83 ? 4.646 -11.405 -8.969 1.00 93.50 83 PRO A CA 1
ATOM 683 C C . PRO A 1 83 ? 5.050 -10.431 -10.089 1.00 93.50 83 PRO A C 1
ATOM 685 O O . PRO A 1 83 ? 4.223 -9.691 -10.621 1.00 93.50 83 PRO A O 1
ATOM 688 N N . GLN A 1 84 ? 6.341 -10.400 -10.416 1.00 91.56 84 GLN A N 1
ATOM 689 C CA . GLN A 1 84 ? 6.948 -9.405 -11.309 1.00 91.56 84 GLN A CA 1
ATOM 690 C C . GLN A 1 84 ? 6.329 -9.378 -12.708 1.00 91.56 84 GLN A C 1
ATOM 692 O O . GLN A 1 84 ? 6.117 -8.306 -13.267 1.00 91.56 84 GLN A O 1
ATOM 697 N N . ASP A 1 85 ? 6.005 -10.548 -13.251 1.00 89.81 85 ASP A N 1
ATOM 698 C CA . ASP A 1 85 ? 5.374 -10.750 -14.558 1.00 89.81 85 ASP A CA 1
ATOM 699 C C . ASP A 1 85 ? 3.926 -10.241 -14.621 1.00 89.81 85 ASP A C 1
ATOM 701 O O . ASP A 1 85 ? 3.402 -10.008 -15.707 1.00 89.81 85 ASP A O 1
ATOM 705 N N . ARG A 1 86 ? 3.282 -10.045 -13.464 1.00 92.25 86 ARG A N 1
ATOM 706 C CA . ARG A 1 86 ? 1.886 -9.598 -13.357 1.00 92.25 86 ARG A CA 1
ATOM 707 C C . ARG A 1 86 ? 1.735 -8.158 -12.885 1.00 92.25 86 ARG A C 1
ATOM 709 O O . ARG A 1 86 ? 0.610 -7.731 -12.629 1.00 92.25 86 ARG A O 1
ATOM 716 N N . VAL A 1 87 ? 2.831 -7.412 -12.743 1.00 91.94 87 VAL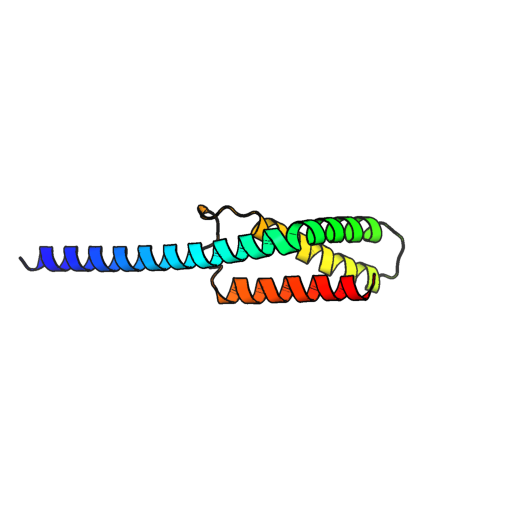 A N 1
ATOM 717 C CA . VAL A 1 87 ? 2.751 -5.968 -12.495 1.00 91.94 87 VAL A CA 1
ATOM 718 C C . VAL A 1 87 ? 2.106 -5.315 -13.724 1.00 91.94 87 VAL A C 1
ATOM 720 O O . VAL A 1 87 ? 2.647 -5.461 -14.822 1.00 91.94 87 VAL A O 1
ATOM 723 N N . PRO A 1 88 ? 0.967 -4.611 -13.575 1.00 89.38 88 PRO A N 1
ATOM 724 C CA . PRO A 1 88 ? 0.313 -3.960 -14.705 1.00 89.38 88 PRO A CA 1
ATOM 725 C C . PRO A 1 88 ? 1.237 -2.926 -15.357 1.00 89.38 88 PRO A C 1
ATOM 727 O O . PRO A 1 88 ? 1.909 -2.172 -14.653 1.00 89.38 88 PRO A O 1
ATOM 730 N N . ALA A 1 89 ? 1.263 -2.865 -16.690 1.00 87.06 89 ALA A N 1
ATOM 731 C CA . ALA A 1 89 ? 2.147 -1.960 -17.432 1.00 87.06 89 ALA A CA 1
ATOM 732 C C . ALA A 1 89 ? 1.854 -0.480 -17.132 1.00 87.06 89 ALA A C 1
ATOM 734 O O . ALA A 1 89 ? 2.746 0.363 -17.140 1.00 87.06 89 ALA A O 1
ATOM 735 N N . GLU A 1 90 ? 0.602 -0.161 -16.810 1.00 90.12 90 GLU A N 1
ATOM 736 C CA . GLU A 1 90 ? 0.178 1.165 -16.396 1.00 90.12 90 GLU A CA 1
ATOM 737 C C . GLU A 1 90 ? 0.651 1.539 -14.985 1.00 90.12 90 GLU A C 1
ATOM 739 O O . GLU A 1 90 ? 0.530 2.707 -14.613 1.00 90.12 90 GLU A O 1
ATOM 744 N N . PHE A 1 91 ? 1.134 0.590 -14.177 1.00 91.12 91 PHE A N 1
ATOM 745 C CA . PHE A 1 91 ? 1.631 0.821 -12.820 1.00 91.12 91 PHE A CA 1
ATOM 746 C C . PHE A 1 91 ? 3.103 1.252 -12.846 1.00 91.12 91 PHE A C 1
ATOM 748 O O . PHE A 1 91 ? 4.001 0.490 -12.513 1.00 91.12 91 PHE A O 1
ATOM 755 N N . ASN A 1 92 ? 3.340 2.486 -13.286 1.00 92.38 92 ASN A N 1
ATOM 756 C CA . ASN A 1 92 ? 4.669 3.074 -13.459 1.00 92.38 92 ASN A CA 1
ATOM 757 C C . ASN A 1 92 ? 5.258 3.665 -12.156 1.00 92.38 92 ASN A C 1
ATOM 759 O O . ASN A 1 92 ? 4.632 3.627 -11.090 1.00 92.38 92 ASN A O 1
ATOM 763 N N . ARG A 1 93 ? 6.461 4.252 -12.255 1.00 94.31 93 ARG A N 1
ATOM 764 C CA . ARG A 1 93 ? 7.155 4.975 -11.169 1.00 94.31 93 ARG A CA 1
ATOM 765 C C . ARG A 1 93 ? 6.278 5.937 -10.373 1.00 94.31 93 ARG A C 1
ATOM 767 O O . ARG A 1 93 ? 6.209 5.831 -9.151 1.00 94.31 93 ARG A O 1
ATOM 774 N N . ASP A 1 94 ? 5.567 6.829 -11.050 1.00 94.62 94 ASP A N 1
ATOM 775 C CA . ASP A 1 94 ? 4.755 7.843 -10.372 1.00 94.62 94 ASP A CA 1
ATOM 776 C C . ASP A 1 94 ? 3.646 7.200 -9.531 1.00 94.62 94 ASP A C 1
ATOM 778 O O . ASP A 1 94 ? 3.351 7.637 -8.413 1.00 94.62 94 ASP A O 1
ATOM 782 N N . LYS A 1 95 ? 3.051 6.112 -10.041 1.00 94.31 95 LYS A N 1
ATOM 783 C CA . LYS A 1 95 ? 2.023 5.365 -9.313 1.00 94.31 95 LYS A CA 1
ATOM 784 C C . LYS A 1 95 ? 2.591 4.616 -8.117 1.00 94.31 95 LYS A C 1
ATOM 786 O O . LYS A 1 95 ? 1.955 4.647 -7.065 1.00 94.31 95 LYS A O 1
ATOM 791 N N . VAL A 1 96 ? 3.762 3.982 -8.226 1.00 95.81 96 VAL A N 1
ATOM 792 C CA . VAL A 1 96 ? 4.377 3.312 -7.065 1.00 95.81 96 VAL A CA 1
ATOM 793 C C . VAL A 1 96 ? 4.838 4.319 -6.001 1.00 95.81 96 VAL A C 1
ATOM 795 O O . VAL A 1 96 ? 4.730 4.033 -4.808 1.00 95.81 96 VAL A O 1
ATOM 798 N N . ASP A 1 97 ? 5.241 5.529 -6.392 1.00 96.31 97 ASP A N 1
ATOM 799 C CA . ASP A 1 97 ? 5.574 6.618 -5.464 1.00 96.31 97 ASP A CA 1
ATOM 800 C C . ASP A 1 97 ? 4.336 7.159 -4.735 1.00 96.31 97 ASP A C 1
ATOM 802 O O . ASP A 1 97 ? 4.349 7.355 -3.515 1.00 96.31 97 ASP A O 1
ATOM 806 N N . ALA A 1 98 ? 3.236 7.379 -5.460 1.00 96.38 98 ALA A N 1
ATOM 807 C CA . ALA A 1 98 ? 1.958 7.761 -4.862 1.00 96.38 98 ALA A CA 1
ATOM 808 C C .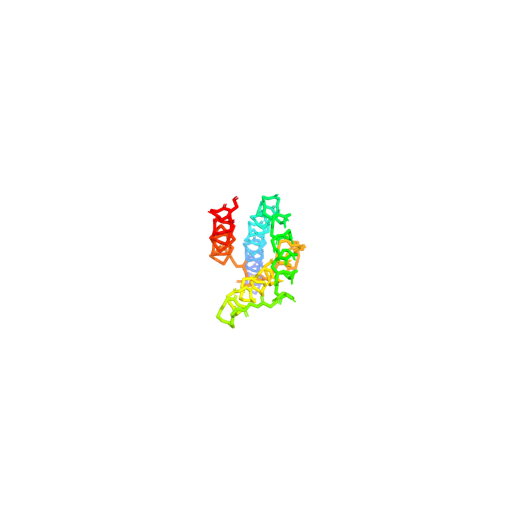 ALA A 1 98 ? 1.424 6.664 -3.925 1.00 96.38 98 ALA A C 1
ATOM 810 O O . ALA A 1 98 ? 0.937 6.955 -2.829 1.00 96.38 98 ALA A O 1
ATOM 811 N N . PHE A 1 99 ? 1.570 5.402 -4.331 1.00 96.25 99 PHE A N 1
ATOM 812 C CA . PHE A 1 99 ? 1.195 4.235 -3.543 1.00 96.25 99 PHE A CA 1
ATOM 813 C C . PHE A 1 99 ? 1.990 4.155 -2.234 1.00 96.25 99 PHE A C 1
ATOM 815 O O . PHE A 1 99 ? 1.397 3.995 -1.168 1.00 96.25 99 PHE A O 1
ATOM 822 N N . GLU A 1 100 ? 3.311 4.357 -2.277 1.00 96.88 100 GLU A N 1
ATOM 823 C CA . GLU A 1 100 ? 4.159 4.440 -1.083 1.00 96.88 100 GLU A CA 1
ATOM 824 C C . GLU A 1 100 ? 3.689 5.541 -0.121 1.00 96.88 100 GLU A C 1
ATOM 826 O O . GLU A 1 100 ? 3.521 5.288 1.076 1.00 96.88 100 GLU A O 1
ATOM 831 N N . LYS A 1 101 ? 3.446 6.757 -0.632 1.00 97.00 101 LYS A N 1
ATOM 832 C CA . LYS A 1 101 ? 2.950 7.880 0.182 1.00 97.00 101 LYS A CA 1
ATOM 833 C C . LYS A 1 101 ? 1.624 7.532 0.858 1.00 97.00 101 LYS A C 1
ATOM 835 O O . LYS A 1 101 ? 1.432 7.836 2.034 1.00 97.00 101 LYS A O 1
ATOM 840 N N . GLN A 1 102 ? 0.724 6.860 0.141 1.00 95.75 102 GLN A N 1
ATOM 841 C CA . GLN A 1 102 ? -0.557 6.433 0.692 1.00 95.75 102 GLN A CA 1
ATOM 842 C C . GLN A 1 102 ? -0.391 5.388 1.804 1.00 95.75 102 GLN A C 1
ATOM 844 O O . GLN A 1 102 ? -1.045 5.522 2.840 1.00 95.75 102 GLN A O 1
ATOM 849 N N . ILE A 1 103 ? 0.505 4.402 1.645 1.00 95.75 103 ILE A N 1
ATOM 850 C CA . ILE A 1 103 ? 0.819 3.440 2.717 1.00 95.75 103 ILE A CA 1
ATOM 851 C C . ILE A 1 103 ? 1.309 4.185 3.958 1.00 95.75 103 ILE A C 1
ATOM 853 O O . ILE A 1 103 ? 0.751 3.992 5.039 1.00 95.75 103 ILE A O 1
ATOM 857 N N . LYS A 1 104 ? 2.312 5.059 3.804 1.00 95.50 104 LYS A N 1
ATOM 858 C CA . LYS A 1 104 ? 2.90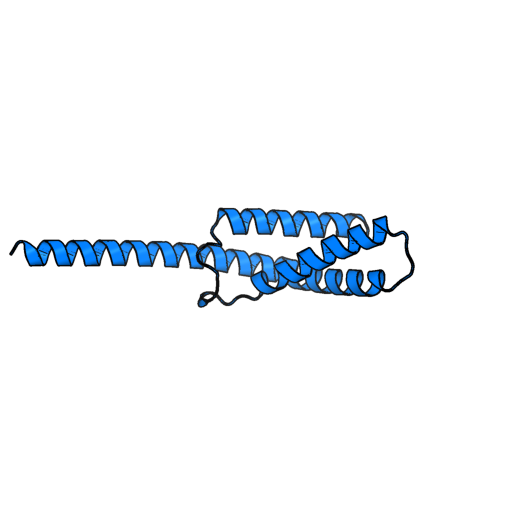2 5.823 4.915 1.00 95.50 104 LYS A CA 1
ATOM 859 C C . LYS A 1 104 ? 1.848 6.633 5.665 1.00 95.50 104 LYS A C 1
ATOM 861 O O . LYS A 1 104 ? 1.708 6.467 6.873 1.00 95.50 104 LYS A O 1
ATOM 866 N N . ASN A 1 105 ? 1.026 7.395 4.945 1.00 94.69 105 ASN A N 1
ATOM 867 C CA . ASN A 1 105 ? -0.037 8.205 5.542 1.00 94.69 105 ASN A CA 1
ATOM 868 C C . ASN A 1 105 ? -1.028 7.369 6.365 1.00 94.69 105 ASN A C 1
ATOM 870 O O . ASN A 1 105 ? -1.425 7.779 7.459 1.00 94.69 105 ASN A O 1
ATOM 874 N N . ILE A 1 106 ? -1.438 6.198 5.862 1.00 93.25 106 ILE A N 1
ATOM 875 C CA . ILE A 1 106 ? -2.345 5.306 6.598 1.00 93.25 106 ILE A CA 1
ATOM 876 C C . ILE A 1 106 ? -1.640 4.777 7.847 1.00 93.25 106 ILE A C 1
ATOM 878 O O . ILE A 1 106 ? -2.180 4.906 8.943 1.00 93.25 106 ILE A O 1
ATOM 882 N N . MET A 1 107 ? -0.434 4.224 7.706 1.00 93.06 107 MET A N 1
ATOM 883 C CA . MET A 1 107 ? 0.304 3.650 8.834 1.00 93.06 107 MET A CA 1
ATOM 884 C C . MET A 1 10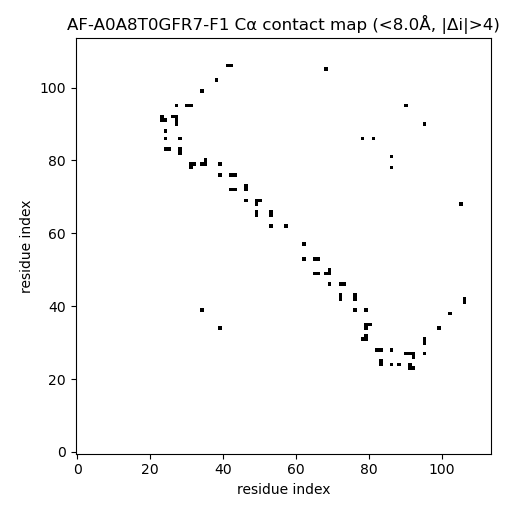7 ? 0.555 4.687 9.932 1.00 93.06 107 MET A C 1
ATOM 886 O O . MET A 1 107 ? 0.239 4.423 11.088 1.00 93.06 107 MET A O 1
ATOM 890 N N . GLU A 1 108 ? 1.013 5.890 9.587 1.00 92.88 108 GLU A N 1
ATOM 891 C CA . GLU A 1 108 ? 1.233 6.981 10.544 1.00 92.88 108 GLU A CA 1
ATOM 892 C C . GLU A 1 108 ? -0.061 7.415 11.244 1.00 92.88 108 GLU A C 1
ATOM 894 O O . GLU A 1 108 ? -0.074 7.637 12.457 1.00 92.88 108 GLU A O 1
ATOM 899 N N . THR A 1 109 ? -1.176 7.490 10.507 1.00 89.75 109 THR A N 1
ATOM 900 C CA . THR A 1 109 ? -2.489 7.851 11.068 1.00 89.75 109 THR A CA 1
ATOM 901 C C . THR A 1 109 ? -2.927 6.887 12.171 1.00 89.75 109 THR A C 1
ATOM 903 O O . THR A 1 109 ? -3.574 7.317 13.129 1.00 89.75 109 THR A O 1
ATOM 906 N N . PHE A 1 110 ? -2.600 5.598 12.045 1.00 86.56 110 PHE A N 1
ATOM 907 C CA . PHE A 1 110 ? -2.968 4.572 13.023 1.00 86.56 110 PHE A CA 1
ATOM 908 C C . PHE A 1 110 ? -1.880 4.310 14.071 1.00 86.56 110 PHE A C 1
ATOM 910 O O . PHE A 1 110 ? -2.226 3.957 15.193 1.00 86.56 110 PHE A O 1
ATOM 917 N N . GLN A 1 111 ? -0.602 4.562 13.768 1.00 81.69 111 GLN A N 1
ATOM 918 C CA . GLN A 1 111 ? 0.484 4.535 14.755 1.00 81.69 111 GLN A CA 1
ATOM 919 C C . GLN A 1 111 ? 0.348 5.656 15.788 1.00 81.69 111 GLN A C 1
ATOM 921 O O . GLN A 1 111 ? 0.488 5.393 16.972 1.00 81.69 111 GLN A O 1
ATOM 926 N N . ARG A 1 112 ? -0.013 6.882 15.381 1.00 70.19 112 ARG A N 1
ATOM 927 C CA . ARG A 1 112 ? -0.233 8.010 16.316 1.00 70.19 112 ARG A CA 1
ATOM 928 C C . ARG A 1 112 ? -1.406 7.812 17.285 1.00 70.19 112 ARG A C 1
ATOM 930 O O . ARG A 1 112 ? -1.614 8.643 18.162 1.00 70.19 112 ARG A O 1
ATOM 937 N N . ARG A 1 113 ? -2.228 6.784 17.073 1.00 57.88 113 ARG A N 1
ATOM 938 C CA . ARG A 1 113 ? -3.428 6.488 17.870 1.00 57.88 113 ARG A CA 1
ATOM 939 C C . ARG A 1 113 ? -3.256 5.267 18.779 1.00 57.88 113 ARG A C 1
ATOM 941 O O . ARG A 1 113 ? -4.213 4.940 19.479 1.00 57.88 113 ARG A O 1
ATOM 948 N N . ARG A 1 114 ? -2.117 4.574 18.692 1.00 53.03 114 ARG A N 1
ATOM 949 C CA . ARG A 1 114 ? -1.753 3.416 19.516 1.00 53.03 114 ARG A CA 1
ATOM 950 C C . ARG A 1 114 ? -0.880 3.895 20.669 1.00 53.03 114 ARG A C 1
ATOM 952 O O . ARG A 1 114 ? -1.061 3.338 21.768 1.00 53.03 114 ARG A O 1
#

Radius of gyration: 20.85 Å; Cα contacts (8 Å, |Δi|>4): 50; chains: 1; bounding box: 42×20×70 Å

pLDDT: mean 89.29, std 9.49, range [53.03, 97.62]

Secondary structure (DSSP, 8-state):
-HHHHHHHHHHHHHHHHHHHHHHHHHHHHHHHHHHHHHHHHHHHHHHHHHHHHHTS---HHHHHHHHHHHHHHHHHHHHTT--GGGS-TT--HHHHHHHHHHHHHHHHHHHTT-

Mean predicted aligned error: 6.52 Å

Solvent-accessible surface area (backbone atoms only — not comparable to full-atom values): 6454 Å² total; per-residue (Å²): 117,71,68,62,53,54,56,49,52,54,51,53,51,56,49,53,53,50,54,51,54,50,53,50,49,49,52,39,41,53,52,34,50,53,49,27,75,76,40,45,67,61,50,50,53,49,40,52,51,42,53,59,55,66,75,48,94,70,59,69,70,59,48,52,53,44,49,51,55,38,52,50,46,64,63,48,56,56,63,50,64,54,54,71,93,67,57,57,85,86,60,38,66,70,52,52,52,52,49,50,53,52,52,50,55,52,52,51,63,54,56,80,73,109

Nearest PDB structures (foldseek):
  2lfd-assembly1_A  TM=5.741E-01  e=6.061E-01  Escherichia coli
  4mtx-assembly2_C  TM=5.561E-01  e=8.147E-01  Arabidopsis thaliana
  4mu6-assembly1_A  TM=4.751E-01  e=2.363E+00  Legionella pneumophila subsp. pneumophila str. Philadelphia 1
  5xef-assembly1_A  TM=3.311E-01  e=7.679E-01  Bacillus cereus ATCC 14579
  2v0o-assembly2_C  TM=4.091E-01  e=2.822E+00  Homo sapiens

Foldseek 3Di:
DVVVVVVVVVVVVVVVVVVVLLVQLVVLLVLLLVCLVVQLVVLVVLLVVLVVVLVDDDDPVVNVVSVVSNVVSVVLNVSSVDDSVPDDSVCGPVNSVVSSVVSVVSSVVVVVVD

Sequence (114 aa):
MLILLISLLGRMQGQNEAWTAEAERNFVWNKLQTLRSTYLNNMIELYGTLTARSNQPMPAEQLQKLKHYKDVLHRMIPYLRVPQDRVPAEFNRDKVDAFEKQIKNIMETFQRRR

Organism: Ceratodon purpureus (NCBI:txid3225)